Protein AF-A0A3M7NMC8-F1 (afdb_monomer_lite)

Secondary structure (DSSP, 8-state):
---S---EEEE--TT--SEEGGGSEEEETTTEEEEE--S-EEEEEEEPTTEEEEEEEEGGG-EEEE-PPTT-EEEEEEEEEEEEEEEEE---

Sequence (92 aa):
MLGGAQQFGLWIQPNSGWLDVCDITCLDLPAYALGSCCSPTIDAIGIAAGTGACDFVGISGWTATITDDVGDYTPVGPPQTIISANCYSTGS

pLDDT: mean 70.59, std 12.74, range [28.08, 87.06]

Radius of gyration: 11.94 Å; chains: 1; bounding box: 34×28×31 Å

Foldseek 3Di:
DDDFADAWEWEDPAPPPKDFQQVIFTADPVGDGPHGRPWGQHQKYFYAPQWAWKWWAFPPGDIDIDGDDHPDIDGDPPGTGTTIMHIHGPDD

Structure (mmCIF, N/CA/C/O backbone):
data_AF-A0A3M7NMC8-F1
#
_entry.id   AF-A0A3M7NMC8-F1
#
loop_
_atom_site.group_PDB
_atom_site.id
_atom_site.type_symbol
_atom_site.label_atom_id
_atom_site.label_alt_id
_atom_site.label_comp_id
_atom_site.label_asym_id
_atom_site.label_entity_id
_atom_site.label_seq_id
_atom_site.pdbx_PDB_ins_code
_atom_site.Cartn_x
_atom_site.Cartn_y
_atom_site.Cartn_z
_atom_site.occupancy
_atom_site.B_iso_or_equiv
_atom_site.auth_seq_id
_atom_site.auth_comp_id
_atom_site.auth_asym_id
_atom_site.auth_atom_id
_atom_site.pdbx_PDB_model_num
ATOM 1 N N . MET A 1 1 ? 18.176 0.788 -10.687 1.00 28.11 1 MET A N 1
ATOM 2 C CA . MET A 1 1 ? 17.680 1.944 -11.460 1.00 28.11 1 MET A CA 1
ATOM 3 C C . MET A 1 1 ? 16.169 1.969 -11.257 1.00 28.11 1 MET A C 1
ATOM 5 O O . MET A 1 1 ? 15.491 1.134 -11.837 1.00 28.11 1 MET A O 1
ATOM 9 N N . LEU A 1 2 ? 15.681 2.788 -10.313 1.00 38.88 2 LEU A N 1
ATOM 10 C CA . LEU A 1 2 ? 14.253 2.939 -9.995 1.00 38.88 2 LEU A CA 1
ATOM 11 C C . LEU A 1 2 ? 13.573 3.677 -11.155 1.00 38.88 2 LEU A C 1
ATOM 13 O O . LEU A 1 2 ? 13.707 4.891 -11.280 1.00 38.88 2 LEU A O 1
ATOM 17 N N . GLY A 1 3 ? 12.894 2.947 -12.032 1.00 28.08 3 GLY A N 1
ATOM 18 C CA . GLY A 1 3 ? 11.986 3.537 -13.009 1.00 28.08 3 GLY A CA 1
ATOM 19 C C . GLY A 1 3 ? 10.586 3.599 -12.410 1.00 28.08 3 GLY A C 1
ATOM 20 O O . GLY A 1 3 ? 9.882 2.601 -12.449 1.00 28.08 3 GLY A O 1
ATOM 21 N N . GLY A 1 4 ? 10.203 4.744 -11.842 1.00 34.03 4 GLY A N 1
ATOM 22 C CA . GLY A 1 4 ? 8.794 5.074 -11.585 1.00 34.03 4 GLY A CA 1
ATOM 23 C C . GLY A 1 4 ? 8.099 4.384 -10.404 1.00 34.03 4 GLY A C 1
ATOM 24 O O . GLY A 1 4 ? 6.889 4.213 -10.466 1.00 34.03 4 GLY A O 1
ATOM 25 N N . ALA A 1 5 ? 8.821 3.997 -9.350 1.00 48.25 5 ALA A N 1
ATOM 26 C CA . ALA A 1 5 ? 8.184 3.589 -8.099 1.00 48.25 5 ALA A CA 1
ATOM 27 C C . ALA A 1 5 ? 7.794 4.841 -7.301 1.00 48.25 5 ALA A C 1
ATOM 29 O O . ALA A 1 5 ? 8.656 5.669 -6.998 1.00 48.25 5 ALA A O 1
ATOM 30 N N . GLN A 1 6 ? 6.500 5.022 -7.060 1.00 54.28 6 GLN A N 1
ATOM 31 C CA . GLN A 1 6 ? 5.965 6.149 -6.303 1.00 54.28 6 GLN A CA 1
ATOM 32 C C . GLN A 1 6 ? 5.412 5.622 -4.977 1.00 54.28 6 GLN A C 1
ATOM 34 O O . GLN A 1 6 ? 4.644 4.660 -4.961 1.00 54.28 6 GLN A O 1
ATOM 39 N N . GLN A 1 7 ? 5.804 6.269 -3.879 1.00 59.53 7 GLN A N 1
ATOM 40 C CA . GLN A 1 7 ? 5.285 5.987 -2.544 1.00 59.53 7 GLN A CA 1
ATOM 41 C C . GLN A 1 7 ? 3.983 6.759 -2.372 1.00 59.53 7 GLN A C 1
ATOM 43 O O . GLN A 1 7 ? 3.985 7.988 -2.420 1.00 59.53 7 GLN A O 1
ATOM 48 N N . PHE A 1 8 ? 2.878 6.042 -2.192 1.00 62.28 8 PHE A N 1
ATOM 49 C CA . PHE A 1 8 ? 1.568 6.643 -1.975 1.00 62.28 8 PHE A CA 1
ATOM 50 C C . PHE A 1 8 ? 0.920 6.057 -0.728 1.00 62.28 8 PHE A C 1
ATOM 52 O O . PHE A 1 8 ? 0.988 4.852 -0.475 1.00 62.28 8 PHE A O 1
ATOM 59 N N . GLY A 1 9 ? 0.248 6.914 0.035 1.00 63.25 9 GLY A N 1
ATOM 60 C CA . GLY A 1 9 ? -0.775 6.463 0.966 1.00 63.25 9 GLY A CA 1
ATOM 61 C C . GLY A 1 9 ? -2.021 6.060 0.183 1.00 63.25 9 GLY A C 1
ATOM 62 O O . GLY A 1 9 ? -2.385 6.713 -0.796 1.00 63.25 9 GLY A O 1
ATOM 63 N N . LEU A 1 10 ? -2.694 4.996 0.606 1.00 68.69 10 LEU A N 1
ATOM 64 C CA . LEU A 1 10 ? -3.962 4.576 0.013 1.00 68.69 10 LEU A CA 1
ATOM 65 C C . LEU A 1 10 ? -5.079 4.831 1.022 1.00 68.69 10 LEU A C 1
ATOM 67 O O . LEU A 1 10 ? -5.018 4.352 2.157 1.00 68.69 10 LEU A O 1
ATOM 71 N N . TRP A 1 11 ? -6.103 5.589 0.619 1.00 70.44 11 TRP A N 1
ATOM 72 C CA . TRP A 1 11 ? -7.334 5.693 1.399 1.00 70.44 11 TRP A CA 1
ATOM 73 C C . TRP A 1 11 ? -8.406 4.796 0.800 1.00 70.44 11 TRP A C 1
ATOM 75 O O . TRP A 1 11 ? -8.883 5.026 -0.312 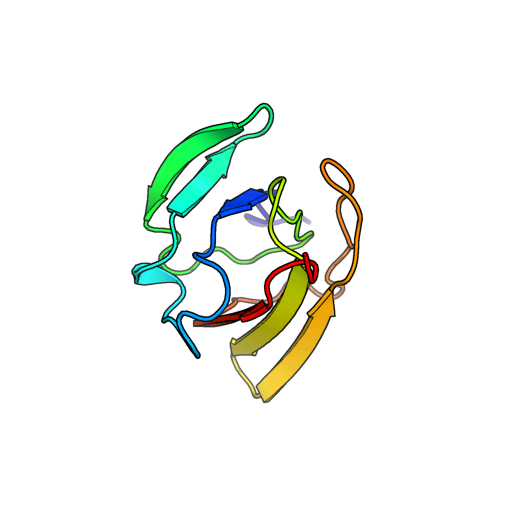1.00 70.44 11 TRP A O 1
ATOM 85 N N . ILE A 1 12 ? -8.783 3.777 1.563 1.00 71.88 12 ILE A N 1
ATOM 86 C CA . ILE A 1 12 ? -9.752 2.759 1.175 1.00 71.88 12 ILE A CA 1
ATOM 87 C C . ILE A 1 12 ? -10.847 2.772 2.228 1.00 71.88 12 ILE A C 1
ATOM 89 O O . ILE A 1 12 ? -10.561 2.689 3.422 1.00 71.88 12 ILE A O 1
ATOM 93 N N . GLN A 1 13 ? -12.104 2.866 1.798 1.00 75.06 13 GLN A N 1
ATOM 94 C CA . GLN A 1 13 ? -13.215 2.845 2.737 1.00 75.06 13 GLN A CA 1
ATOM 95 C C . GLN A 1 13 ? -13.256 1.488 3.467 1.00 75.06 13 GLN A C 1
ATOM 97 O O . GLN A 1 13 ? -13.369 0.452 2.804 1.00 75.06 13 GLN A O 1
ATOM 102 N N . PRO A 1 14 ? -13.211 1.456 4.811 1.00 75.12 14 PRO A N 1
ATOM 103 C CA . PRO A 1 14 ? -13.251 0.201 5.549 1.00 75.12 14 PRO A CA 1
ATOM 104 C C . PRO A 1 14 ? -14.551 -0.577 5.310 1.00 75.12 14 PRO A C 1
ATOM 106 O O . PRO A 1 14 ? -15.627 0.016 5.208 1.00 75.12 14 PRO A O 1
ATOM 109 N N . ASN A 1 15 ? -14.458 -1.908 5.266 1.00 78.50 15 ASN A N 1
ATOM 110 C CA . ASN A 1 15 ? -15.575 -2.841 5.066 1.00 78.50 15 ASN A CA 1
ATOM 111 C C . ASN A 1 15 ? -16.367 -2.615 3.760 1.00 78.50 15 ASN A C 1
ATOM 113 O O . ASN A 1 15 ? -17.528 -3.013 3.663 1.00 78.50 15 ASN A O 1
ATOM 117 N N . SER A 1 16 ? -15.758 -1.978 2.755 1.00 76.56 16 SER A N 1
ATOM 118 C CA . SER A 1 16 ? -16.357 -1.786 1.425 1.00 76.56 16 SER A CA 1
ATOM 119 C C . SER A 1 16 ? -16.251 -3.025 0.526 1.00 76.56 16 SER A C 1
ATOM 121 O O . SER A 1 16 ? -16.940 -3.106 -0.490 1.00 76.56 16 SER A O 1
ATOM 123 N N . GLY A 1 17 ? -15.450 -4.016 0.932 1.00 85.75 17 GLY A N 1
ATOM 124 C CA . GLY A 1 17 ? -15.123 -5.186 0.128 1.00 85.75 17 GLY A CA 1
ATOM 125 C C . GLY A 1 17 ? -13.935 -4.921 -0.795 1.00 85.75 17 GLY A C 1
ATOM 126 O O . GLY A 1 17 ? -13.182 -3.968 -0.617 1.00 85.75 17 GLY A O 1
ATOM 127 N N . TRP A 1 18 ? -13.755 -5.797 -1.782 1.00 84.75 18 TRP A N 1
ATOM 128 C CA . TRP A 1 18 ? -12.709 -5.633 -2.788 1.00 84.75 18 TRP A CA 1
ATOM 129 C C . TRP A 1 18 ? -13.052 -4.481 -3.729 1.00 84.75 18 TRP A C 1
ATOM 131 O O . TRP A 1 18 ? -14.037 -4.555 -4.466 1.00 84.75 18 TRP A O 1
ATOM 141 N N . LEU A 1 19 ? -12.224 -3.439 -3.704 1.00 82.94 19 LEU A N 1
ATOM 142 C CA . LEU A 1 19 ? -12.286 -2.310 -4.626 1.00 82.94 19 LEU A CA 1
ATOM 143 C C . LEU A 1 19 ? -11.170 -2.425 -5.663 1.00 82.94 19 LEU A C 1
ATOM 145 O O . LEU A 1 19 ? -10.072 -2.900 -5.352 1.00 82.94 19 LEU A O 1
ATOM 149 N N . ASP A 1 20 ? -11.446 -2.003 -6.896 1.00 84.06 20 ASP A N 1
ATOM 150 C CA . ASP A 1 20 ? -10.402 -1.794 -7.900 1.00 84.06 20 ASP A CA 1
ATOM 151 C C . ASP A 1 20 ? -9.516 -0.631 -7.440 1.00 84.06 20 ASP A C 1
ATOM 153 O O . ASP A 1 20 ? -10.015 0.361 -6.907 1.00 84.06 20 ASP A O 1
ATOM 157 N N . VAL A 1 21 ? -8.204 -0.725 -7.649 1.00 77.44 21 VAL A N 1
ATOM 158 C CA . VAL A 1 21 ? -7.280 0.363 -7.310 1.00 77.44 21 VAL A CA 1
ATOM 159 C C . VAL A 1 21 ? -7.651 1.675 -8.010 1.00 77.44 21 VAL A C 1
ATOM 161 O O . VAL A 1 21 ? -7.417 2.753 -7.474 1.00 77.44 21 VAL A O 1
ATOM 164 N N . CYS A 1 22 ? -8.277 1.610 -9.184 1.00 77.56 22 CYS A N 1
ATOM 165 C CA . CYS A 1 22 ? -8.790 2.776 -9.893 1.00 77.56 22 CYS A CA 1
ATOM 166 C C . CYS A 1 22 ? -9.915 3.511 -9.146 1.00 77.56 22 CYS A C 1
ATOM 168 O O . CYS A 1 22 ? -10.068 4.722 -9.323 1.00 77.56 22 CYS A O 1
ATOM 170 N N . ASP A 1 23 ? -10.659 2.810 -8.290 1.00 78.25 23 ASP A N 1
ATOM 171 C CA . ASP A 1 23 ? -11.718 3.376 -7.450 1.00 78.25 23 ASP A CA 1
ATOM 172 C C . ASP A 1 23 ? -11.187 3.853 -6.081 1.00 78.25 23 ASP A C 1
ATOM 174 O O . ASP A 1 23 ? -11.930 4.424 -5.280 1.00 78.25 23 ASP A O 1
ATOM 178 N N . ILE A 1 24 ? -9.892 3.652 -5.809 1.00 75.62 24 ILE A N 1
ATOM 179 C CA . ILE A 1 24 ? -9.208 4.056 -4.575 1.00 75.62 24 ILE A CA 1
ATOM 180 C C . ILE A 1 24 ? -8.579 5.442 -4.754 1.00 75.62 24 ILE A C 1
ATOM 182 O O . ILE A 1 24 ? -8.060 5.790 -5.819 1.00 75.62 24 ILE A O 1
ATOM 186 N N . THR A 1 25 ? -8.602 6.248 -3.689 1.00 75.25 25 THR A N 1
ATOM 187 C CA . THR A 1 25 ? -7.962 7.570 -3.680 1.00 75.25 25 THR A CA 1
ATOM 188 C C . THR A 1 25 ? -6.513 7.469 -3.215 1.00 75.25 25 THR A C 1
ATOM 190 O O . THR A 1 25 ? -6.233 6.971 -2.121 1.00 75.25 25 THR A O 1
ATOM 193 N N . CYS A 1 26 ? -5.602 7.997 -4.031 1.00 72.62 26 CYS A N 1
ATOM 194 C CA . CYS A 1 26 ? -4.182 8.101 -3.718 1.00 72.62 26 CYS A CA 1
ATOM 195 C C . CYS A 1 26 ? -3.931 9.349 -2.894 1.00 72.62 26 CYS A C 1
ATOM 197 O O . CYS A 1 26 ? -4.416 10.434 -3.221 1.00 72.62 26 CYS A O 1
ATOM 199 N N . LEU A 1 27 ? -3.144 9.190 -1.840 1.00 70.06 27 LEU A N 1
ATOM 200 C CA . LEU A 1 27 ? -2.698 10.257 -0.969 1.00 70.06 27 LEU A CA 1
ATOM 201 C C . LEU A 1 27 ? -1.190 10.450 -1.148 1.00 70.06 27 LEU A C 1
ATOM 203 O O . LEU A 1 27 ? -0.419 9.507 -0.977 1.00 70.06 27 LEU A O 1
ATOM 207 N N . ASP A 1 28 ? -0.764 11.674 -1.443 1.00 63.00 28 ASP A N 1
ATOM 208 C CA . ASP A 1 28 ? 0.616 12.090 -1.194 1.00 63.00 28 ASP A CA 1
ATOM 209 C C . ASP A 1 28 ? 0.767 12.344 0.303 1.00 63.00 28 ASP A C 1
ATOM 211 O O . ASP A 1 28 ? -0.106 12.980 0.900 1.00 63.00 28 ASP A O 1
ATOM 215 N N . LEU A 1 29 ? 1.837 11.879 0.944 1.00 54.47 29 LEU A N 1
ATOM 216 C CA . LEU A 1 29 ? 2.066 12.260 2.338 1.00 54.47 29 LEU A CA 1
ATOM 217 C C . LEU A 1 29 ? 2.588 13.707 2.412 1.00 54.47 29 LEU A C 1
ATOM 219 O O . LEU A 1 29 ? 3.519 14.055 1.689 1.00 54.47 29 LEU A O 1
ATOM 223 N N . PRO A 1 30 ? 2.052 14.560 3.310 1.00 50.69 30 PRO A N 1
ATOM 224 C CA . PRO A 1 30 ? 1.102 14.254 4.379 1.00 50.69 30 PRO A CA 1
ATOM 225 C C . PRO A 1 30 ? -0.365 14.470 3.942 1.00 50.69 30 PRO A C 1
ATOM 227 O O . PRO A 1 30 ? -0.901 15.569 4.046 1.00 50.69 30 PRO A O 1
ATOM 230 N N . ALA A 1 31 ? -1.022 13.396 3.496 1.00 54.19 31 ALA A N 1
ATOM 231 C CA . ALA A 1 31 ? -2.454 13.263 3.213 1.00 54.19 31 ALA A CA 1
ATOM 232 C C . ALA A 1 31 ? -3.094 14.228 2.185 1.00 54.19 31 ALA A C 1
ATOM 234 O O . ALA A 1 31 ? -4.258 14.605 2.337 1.00 54.19 31 ALA A O 1
ATOM 235 N N . TYR A 1 32 ? -2.400 14.592 1.105 1.00 55.25 32 TYR A N 1
ATOM 236 C CA . TYR A 1 32 ? -3.028 15.289 -0.024 1.00 55.25 32 TYR A CA 1
ATOM 237 C C . TYR A 1 32 ? -3.626 14.291 -1.014 1.00 55.25 32 TYR A C 1
ATOM 239 O O . TYR A 1 32 ? -2.901 13.496 -1.600 1.00 55.25 32 TYR A O 1
ATOM 247 N N . ALA A 1 33 ? -4.941 14.350 -1.241 1.00 61.53 33 ALA A N 1
ATOM 248 C CA . ALA A 1 33 ? -5.582 13.547 -2.280 1.00 61.53 33 ALA A CA 1
ATOM 249 C C . ALA A 1 33 ? -5.053 13.944 -3.667 1.00 61.53 33 ALA A C 1
ATOM 251 O O . ALA A 1 33 ? -5.307 15.048 -4.148 1.00 61.53 33 ALA A O 1
ATOM 252 N N . LEU A 1 34 ? -4.322 13.030 -4.303 1.00 64.88 34 LEU A N 1
ATOM 253 C CA . LEU A 1 34 ? -3.789 13.186 -5.656 1.00 64.88 34 LEU A CA 1
ATOM 254 C C . LEU A 1 34 ? -4.820 12.824 -6.734 1.00 64.88 34 LEU A C 1
ATOM 256 O O . LEU A 1 34 ? -4.690 13.255 -7.877 1.00 64.88 34 LEU A O 1
ATOM 260 N N . GLY A 1 35 ? -5.850 12.055 -6.369 1.00 66.75 35 GLY A N 1
ATOM 261 C CA . GLY A 1 35 ? -6.879 11.542 -7.275 1.00 66.75 35 GLY A CA 1
ATOM 262 C C . GLY A 1 35 ? -6.908 10.013 -7.305 1.00 66.75 35 GLY A C 1
ATOM 263 O O . GLY A 1 35 ? -6.466 9.365 -6.359 1.00 66.75 35 GLY A O 1
ATOM 264 N N . SER A 1 36 ? -7.459 9.440 -8.376 1.00 69.69 36 SER A N 1
ATOM 265 C CA . SER A 1 36 ? -7.607 7.987 -8.526 1.00 69.69 36 SER A CA 1
ATOM 266 C C . SER A 1 36 ? -6.259 7.278 -8.680 1.00 69.69 36 SER A C 1
ATOM 268 O O . SER A 1 36 ? -5.438 7.672 -9.509 1.00 69.69 36 SER A O 1
ATOM 270 N N . CYS A 1 37 ? -6.060 6.184 -7.947 1.00 71.50 37 CYS A 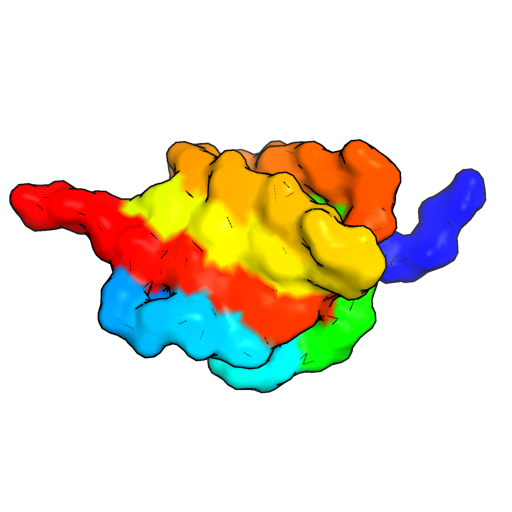N 1
ATOM 271 C CA . CYS A 1 37 ? -4.837 5.379 -7.967 1.00 71.50 37 CYS A CA 1
ATOM 272 C C . CYS A 1 37 ? -4.701 4.457 -9.184 1.00 71.50 37 CYS A C 1
ATOM 274 O O . CYS A 1 37 ? -4.145 3.375 -9.050 1.00 71.50 37 CYS A O 1
ATOM 276 N N . CYS A 1 38 ? -5.196 4.798 -10.374 1.00 69.44 38 CYS A N 1
ATOM 277 C CA . CYS A 1 38 ? -5.105 3.863 -11.498 1.00 69.44 38 CYS A CA 1
ATOM 278 C C . CYS A 1 38 ? -3.639 3.523 -11.850 1.00 69.44 38 CYS A C 1
ATOM 280 O O . CYS A 1 38 ? -2.929 4.333 -12.440 1.00 69.44 38 CYS A O 1
ATOM 282 N N . SER A 1 39 ? -3.241 2.267 -11.617 1.00 63.81 39 SER A N 1
ATOM 283 C CA . SER A 1 39 ? -2.016 1.625 -12.134 1.00 63.81 39 SER A CA 1
ATOM 284 C C . SER A 1 39 ? -0.628 2.082 -11.620 1.00 63.81 39 SER A C 1
ATOM 286 O O . SER A 1 39 ? 0.340 1.914 -12.370 1.00 63.81 39 SER A O 1
ATOM 288 N N . PRO A 1 40 ? -0.428 2.627 -10.402 1.00 67.94 40 PRO A N 1
ATOM 289 C CA . PRO A 1 40 ? 0.916 2.880 -9.915 1.00 67.94 40 PRO A CA 1
ATOM 290 C C . PRO A 1 40 ? 1.619 1.550 -9.625 1.00 67.94 40 PRO A C 1
ATOM 292 O O . PRO A 1 40 ? 1.053 0.615 -9.052 1.00 67.94 40 PRO A O 1
ATOM 295 N N . THR A 1 41 ? 2.885 1.468 -10.019 1.00 70.81 41 THR A N 1
ATOM 296 C CA . THR A 1 41 ? 3.799 0.469 -9.470 1.00 70.81 41 THR A CA 1
ATOM 297 C C . THR A 1 41 ? 4.207 0.957 -8.087 1.00 70.81 41 THR A C 1
ATOM 299 O O . THR A 1 41 ? 4.880 1.982 -7.972 1.00 70.81 41 THR A O 1
ATOM 302 N N . ILE A 1 42 ? 3.777 0.241 -7.051 1.00 72.81 42 ILE A N 1
ATOM 303 C CA . ILE A 1 42 ? 3.951 0.635 -5.654 1.00 72.81 42 ILE A CA 1
ATOM 304 C C . ILE A 1 42 ? 5.139 -0.130 -5.060 1.00 72.81 42 ILE A C 1
ATOM 306 O O . ILE A 1 42 ? 5.188 -1.362 -5.121 1.00 72.81 42 ILE A O 1
ATOM 310 N N . ASP A 1 43 ? 6.110 0.599 -4.508 1.00 73.62 43 ASP A N 1
ATOM 311 C CA . ASP A 1 43 ? 7.257 0.065 -3.757 1.00 73.62 43 ASP A CA 1
ATOM 312 C C . ASP A 1 43 ? 7.059 0.105 -2.246 1.00 73.62 43 ASP A C 1
ATOM 314 O O . ASP A 1 43 ? 7.772 -0.596 -1.531 1.00 73.62 43 ASP A O 1
ATOM 318 N N . ALA A 1 44 ? 6.120 0.908 -1.751 1.00 72.88 44 ALA A N 1
ATOM 319 C CA . ALA A 1 44 ? 5.728 0.894 -0.355 1.00 72.88 44 ALA A CA 1
ATOM 320 C C . ALA A 1 44 ? 4.276 1.350 -0.184 1.00 72.88 44 ALA A C 1
ATOM 322 O O . ALA A 1 44 ? 3.837 2.296 -0.837 1.00 72.88 44 ALA A O 1
ATOM 323 N N . ILE A 1 45 ? 3.538 0.672 0.690 1.00 75.06 45 ILE A N 1
ATOM 324 C CA . ILE A 1 45 ? 2.122 0.942 0.958 1.00 75.06 45 ILE A CA 1
ATOM 325 C C . ILE A 1 45 ? 1.991 1.520 2.362 1.00 75.06 45 ILE A C 1
ATOM 327 O O . ILE A 1 45 ? 2.478 0.919 3.316 1.00 75.06 45 ILE A O 1
ATOM 331 N N . GLY A 1 46 ? 1.315 2.663 2.481 1.00 72.81 46 GLY A N 1
ATOM 332 C CA . GLY A 1 46 ? 0.893 3.229 3.763 1.00 72.81 46 GLY A CA 1
ATOM 333 C C . GLY A 1 46 ? -0.627 3.188 3.911 1.00 72.81 46 GLY A C 1
ATOM 334 O O . GLY A 1 46 ? -1.354 3.512 2.964 1.00 72.81 46 GLY A O 1
ATOM 335 N N . ILE A 1 47 ? -1.107 2.807 5.096 1.00 72.50 47 ILE A N 1
ATOM 336 C CA . ILE A 1 47 ? -2.537 2.771 5.432 1.00 72.50 47 ILE A CA 1
ATOM 337 C C . ILE A 1 47 ? -2.941 4.084 6.118 1.00 72.50 47 ILE A C 1
ATOM 339 O O . ILE A 1 47 ? -2.266 4.586 7.018 1.00 72.50 47 ILE A O 1
ATOM 343 N N . ALA A 1 48 ? -4.060 4.668 5.683 1.00 69.00 48 ALA A N 1
ATOM 344 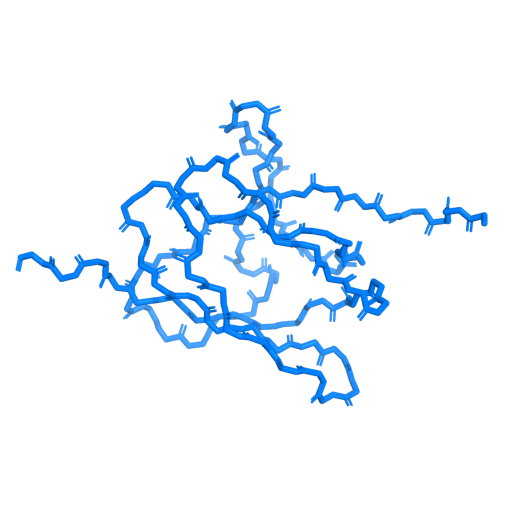C CA . ALA A 1 48 ? -4.604 5.888 6.273 1.00 69.00 48 ALA A CA 1
ATOM 345 C C . ALA A 1 48 ? -5.307 5.645 7.626 1.00 69.00 48 ALA A C 1
ATOM 347 O O . ALA A 1 48 ? -5.894 4.591 7.869 1.00 69.00 48 ALA A O 1
ATOM 348 N N . ALA A 1 49 ? -5.335 6.675 8.480 1.00 65.81 49 ALA A N 1
ATOM 349 C CA . ALA A 1 49 ? -5.961 6.622 9.804 1.00 65.81 49 ALA A CA 1
ATOM 350 C C . ALA A 1 49 ? -7.423 6.172 9.804 1.00 65.81 49 ALA A C 1
ATOM 352 O O . ALA A 1 49 ? -8.217 6.614 8.976 1.00 65.81 49 ALA A O 1
ATOM 353 N N . GLY A 1 50 ? -7.779 5.330 10.782 1.00 61.88 50 GLY A N 1
ATOM 354 C CA . GLY A 1 50 ? -9.127 4.767 10.931 1.00 61.88 50 GLY A CA 1
ATOM 355 C C . GLY A 1 50 ? -9.410 3.564 10.026 1.00 61.88 50 GLY A C 1
ATOM 356 O O . GLY A 1 50 ? -10.508 3.008 10.067 1.00 61.88 50 GLY A O 1
ATOM 357 N N . THR A 1 51 ? -8.421 3.148 9.237 1.00 68.00 51 THR A N 1
ATOM 358 C CA . THR A 1 51 ? -8.443 1.923 8.441 1.00 68.00 51 THR A CA 1
ATOM 359 C C . THR A 1 51 ? -7.654 0.858 9.201 1.00 68.00 51 THR A C 1
ATOM 361 O O . THR A 1 51 ? -6.577 1.138 9.716 1.00 68.00 51 THR A O 1
ATOM 364 N N . GLY A 1 52 ? -8.221 -0.336 9.355 1.00 72.75 52 GLY A N 1
ATOM 365 C CA . GLY A 1 52 ? -7.543 -1.491 9.941 1.00 72.75 52 GLY A CA 1
ATOM 366 C C . GLY A 1 52 ? -6.680 -2.211 8.914 1.00 72.75 52 GLY A C 1
ATOM 367 O O . GLY A 1 52 ? -6.240 -1.613 7.937 1.00 72.75 52 GLY A O 1
ATOM 368 N N . ALA A 1 53 ? -6.458 -3.510 9.127 1.00 81.38 53 ALA A N 1
ATOM 369 C CA . ALA A 1 53 ? -5.698 -4.331 8.191 1.00 81.38 53 ALA A CA 1
ATOM 370 C C . ALA A 1 53 ? -6.254 -4.213 6.759 1.00 81.38 53 ALA A C 1
ATOM 372 O O . ALA A 1 53 ? -7.471 -4.172 6.559 1.00 81.38 53 ALA A O 1
ATOM 373 N N . CYS A 1 54 ? -5.361 -4.187 5.777 1.00 81.31 54 CYS A N 1
ATOM 374 C CA . CYS A 1 54 ? -5.692 -4.105 4.364 1.00 81.31 54 CYS A CA 1
ATOM 375 C C . CYS A 1 54 ? -5.053 -5.258 3.598 1.00 81.31 54 CYS A C 1
ATOM 377 O O . CYS A 1 54 ? -3.842 -5.461 3.662 1.00 81.31 54 CYS A O 1
ATOM 379 N N . ASP A 1 55 ? -5.865 -5.972 2.834 1.00 86.81 55 ASP A N 1
ATOM 380 C CA . ASP A 1 55 ? -5.421 -6.959 1.864 1.00 86.81 55 ASP A CA 1
ATOM 381 C C . ASP A 1 55 ? -5.249 -6.298 0.497 1.00 86.81 55 ASP A C 1
ATOM 383 O O . ASP A 1 55 ? -6.109 -5.544 0.041 1.00 86.81 55 ASP A O 1
ATOM 387 N N . PHE A 1 56 ? -4.153 -6.617 -0.180 1.00 84.06 56 PHE A N 1
ATOM 388 C CA . PHE A 1 56 ? -3.811 -6.114 -1.503 1.00 84.06 56 PHE A CA 1
ATOM 389 C C . PHE A 1 56 ? -3.610 -7.266 -2.472 1.00 84.06 56 PHE A C 1
ATOM 391 O O . PHE A 1 56 ? -3.014 -8.286 -2.126 1.00 84.06 56 PHE A O 1
ATOM 398 N N . VAL A 1 57 ? -4.062 -7.069 -3.708 1.00 87.06 57 VAL A N 1
ATOM 399 C CA . VAL A 1 57 ? -3.827 -7.962 -4.842 1.00 87.06 57 VAL A CA 1
ATOM 400 C C . VAL A 1 57 ? -3.119 -7.169 -5.929 1.00 87.06 57 VAL A C 1
ATOM 402 O O . VAL A 1 57 ? -3.594 -6.119 -6.366 1.00 87.06 57 VAL A O 1
ATOM 405 N N . GLY A 1 58 ? -1.975 -7.680 -6.365 1.00 83.31 58 GLY A N 1
ATOM 406 C CA . GLY A 1 58 ? -1.198 -7.149 -7.472 1.00 83.31 58 GLY A CA 1
ATOM 407 C C . GLY A 1 58 ? -1.351 -7.961 -8.752 1.00 83.31 58 GLY A C 1
ATOM 408 O O . GLY A 1 58 ? -1.930 -9.053 -8.777 1.00 83.31 58 GLY A O 1
ATOM 409 N N . ILE A 1 59 ? -0.790 -7.435 -9.839 1.00 78.94 59 ILE A N 1
ATOM 410 C CA . ILE A 1 59 ? -0.674 -8.172 -11.097 1.00 78.94 59 ILE A CA 1
ATOM 411 C C . ILE A 1 59 ? 0.105 -9.475 -10.883 1.00 78.94 59 ILE A C 1
ATOM 413 O O . ILE A 1 59 ? 0.987 -9.570 -10.032 1.00 78.94 59 ILE A O 1
ATOM 417 N N . SER A 1 60 ? -0.198 -10.492 -11.688 1.00 81.19 60 SER A N 1
ATOM 418 C CA . SER A 1 60 ? 0.450 -11.814 -11.611 1.00 81.19 60 SER A CA 1
ATOM 419 C C . SER A 1 60 ? 0.176 -12.604 -10.321 1.00 81.19 60 SER A C 1
ATOM 421 O O . SER A 1 60 ? 0.886 -13.565 -10.036 1.00 81.19 60 SER A O 1
ATOM 423 N N . GLY A 1 61 ? -0.866 -12.240 -9.564 1.00 78.25 61 GLY A N 1
ATOM 424 C CA . GLY A 1 61 ? -1.313 -12.998 -8.391 1.00 78.25 61 GLY A CA 1
ATOM 425 C C . GLY A 1 61 ? -0.526 -12.712 -7.113 1.00 78.25 61 GLY A C 1
ATOM 426 O O . GLY A 1 61 ? -0.590 -13.506 -6.178 1.00 78.25 61 GLY A O 1
ATOM 427 N N . TRP A 1 62 ? 0.216 -11.602 -7.058 1.00 83.69 62 TRP A N 1
ATOM 428 C CA . TRP A 1 62 ? 0.813 -11.142 -5.808 1.00 83.69 62 TRP A CA 1
ATOM 429 C C . TRP A 1 62 ? -0.285 -10.776 -4.808 1.00 83.69 62 TRP A C 1
ATOM 431 O O . TRP A 1 62 ? -1.252 -10.110 -5.173 1.00 83.69 62 TRP A O 1
ATOM 441 N N . THR A 1 63 ? -0.126 -11.180 -3.552 1.00 86.19 63 THR A N 1
ATOM 442 C CA . THR A 1 63 ? -1.041 -10.810 -2.470 1.00 86.19 63 THR A CA 1
ATOM 443 C C . THR A 1 63 ? -0.257 -10.463 -1.217 1.00 86.19 63 THR A C 1
ATOM 445 O O . THR A 1 63 ? 0.671 -11.197 -0.868 1.00 86.19 63 THR A O 1
ATOM 448 N N . ALA A 1 64 ? -0.654 -9.412 -0.508 1.00 83.44 64 ALA A N 1
ATOM 449 C CA . ALA A 1 64 ? -0.114 -9.102 0.811 1.00 83.44 64 ALA A CA 1
ATOM 450 C C . ALA A 1 64 ? -1.183 -8.514 1.725 1.00 83.44 64 ALA A C 1
ATOM 452 O O . ALA A 1 64 ? -2.082 -7.817 1.263 1.00 83.44 64 ALA A O 1
ATOM 453 N N . THR A 1 65 ? -1.029 -8.762 3.020 1.00 85.62 65 THR A N 1
ATOM 454 C CA . THR A 1 65 ? -1.825 -8.132 4.070 1.00 85.62 65 THR A CA 1
ATOM 455 C C . THR A 1 65 ? -0.931 -7.151 4.809 1.00 85.62 65 THR A C 1
ATOM 457 O O . THR A 1 65 ? 0.111 -7.541 5.336 1.00 85.62 65 THR A O 1
ATOM 460 N N . ILE A 1 66 ? -1.333 -5.886 4.832 1.00 80.94 66 ILE A N 1
ATOM 461 C CA . ILE A 1 66 ? -0.652 -4.812 5.547 1.00 80.94 66 ILE A CA 1
ATOM 462 C C . ILE A 1 66 ? -1.474 -4.466 6.783 1.00 80.94 66 ILE A C 1
ATOM 464 O O . ILE A 1 66 ? -2.691 -4.301 6.701 1.00 80.94 66 ILE A O 1
ATOM 468 N N . THR A 1 67 ? -0.818 -4.377 7.934 1.00 76.62 67 THR A N 1
ATOM 469 C CA . THR A 1 67 ? -1.452 -4.067 9.226 1.00 76.62 67 THR A CA 1
ATOM 470 C C . THR A 1 67 ? -0.851 -2.831 9.885 1.00 76.62 67 THR A C 1
ATOM 472 O O . THR A 1 67 ? -1.082 -2.623 11.072 1.00 76.62 67 THR A O 1
ATOM 475 N N . ASP A 1 68 ? -0.030 -2.081 9.152 1.00 64.62 68 ASP A N 1
ATOM 476 C CA . ASP A 1 68 ? 0.781 -1.006 9.714 1.00 64.62 68 ASP A CA 1
ATOM 477 C C . ASP A 1 68 ? -0.075 0.143 10.252 1.00 64.62 68 ASP A C 1
ATOM 479 O O . ASP A 1 68 ? -1.156 0.453 9.739 1.00 64.62 68 ASP A O 1
ATOM 483 N N . ASP A 1 69 ?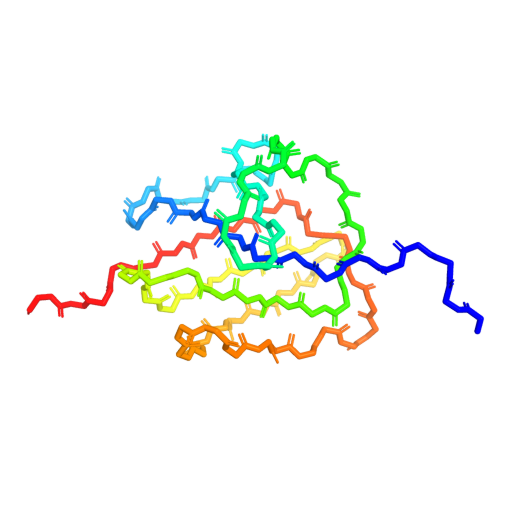 0.448 0.765 11.307 1.00 60.06 69 ASP A N 1
ATOM 484 C CA . ASP A 1 69 ? -0.130 1.953 11.909 1.00 60.06 69 ASP A CA 1
ATOM 485 C C . ASP A 1 69 ? -0.020 3.158 10.963 1.00 60.06 69 ASP A C 1
ATOM 487 O O . ASP A 1 69 ? 0.789 3.233 10.035 1.00 60.06 69 ASP A O 1
ATOM 491 N N . VAL A 1 70 ? -0.873 4.143 11.222 1.00 59.00 70 VAL A N 1
ATOM 492 C CA . VAL A 1 70 ? -0.987 5.372 10.437 1.00 59.00 70 VAL A CA 1
ATOM 493 C C . VAL A 1 70 ? 0.362 6.069 10.280 1.00 59.00 70 VAL A C 1
ATOM 495 O O . VAL A 1 70 ? 0.916 6.585 11.249 1.00 59.00 70 VAL A O 1
ATOM 498 N N . GLY A 1 71 ? 0.810 6.211 9.035 1.00 55.56 71 GLY A N 1
ATOM 499 C CA . GLY A 1 71 ? 2.004 6.986 8.695 1.00 55.56 71 GLY A CA 1
ATOM 500 C C . GLY A 1 71 ? 3.282 6.163 8.554 1.00 55.56 71 GLY A C 1
ATOM 501 O O . GLY A 1 71 ? 4.291 6.734 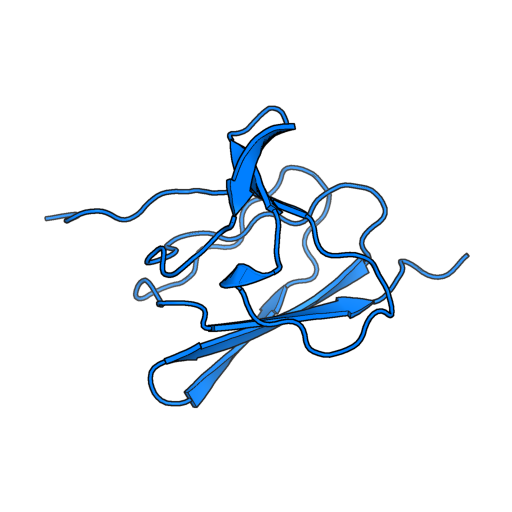8.140 1.00 55.56 71 GLY A O 1
ATOM 502 N N . ASP A 1 72 ? 3.225 4.856 8.811 1.00 67.25 72 ASP A N 1
ATOM 503 C CA . ASP A 1 72 ? 4.280 3.926 8.422 1.00 67.25 72 ASP A CA 1
ATOM 504 C C . ASP A 1 72 ? 4.033 3.368 7.012 1.00 67.25 72 ASP A C 1
ATOM 506 O O . ASP A 1 72 ? 2.902 3.267 6.527 1.00 67.25 72 ASP A O 1
ATOM 510 N N . TYR A 1 73 ? 5.133 3.050 6.329 1.00 70.56 73 TYR A N 1
ATOM 511 C CA . TYR A 1 73 ? 5.131 2.452 5.001 1.00 70.56 73 TYR A CA 1
ATOM 512 C C . TYR A 1 73 ? 5.664 1.025 5.079 1.00 70.56 73 TYR A C 1
ATOM 514 O O . TYR A 1 73 ? 6.826 0.825 5.445 1.00 70.56 73 TYR A O 1
ATOM 522 N N . THR A 1 74 ? 4.881 0.047 4.625 1.00 74.81 74 THR A N 1
ATOM 523 C CA . THR A 1 74 ? 5.397 -1.307 4.415 1.00 74.81 74 THR A CA 1
ATOM 524 C C . THR A 1 74 ? 6.064 -1.405 3.045 1.00 74.81 74 THR A C 1
ATOM 526 O O . THR A 1 74 ? 5.392 -1.188 2.031 1.00 74.81 74 THR A O 1
ATOM 529 N N . PRO A 1 75 ? 7.352 -1.784 2.958 1.00 75.69 75 PRO A N 1
ATOM 530 C CA . PRO A 1 75 ? 8.016 -1.993 1.679 1.00 75.69 75 PRO A CA 1
ATOM 531 C C . PRO A 1 75 ? 7.424 -3.184 0.913 1.00 75.69 75 PRO A C 1
ATOM 533 O O . PRO A 1 75 ? 7.329 -4.298 1.429 1.00 75.69 75 PRO A O 1
ATOM 536 N N . VAL A 1 76 ? 7.107 -2.965 -0.357 1.00 72.88 76 VAL A N 1
ATOM 537 C CA . VAL A 1 76 ? 6.655 -3.961 -1.329 1.00 72.88 76 VAL A CA 1
ATOM 538 C C . VAL A 1 76 ? 7.827 -4.303 -2.250 1.00 72.88 76 VAL A C 1
ATOM 540 O O . VAL A 1 76 ? 8.138 -3.599 -3.211 1.00 72.88 76 VAL A O 1
ATOM 543 N N . GLY A 1 77 ? 8.524 -5.390 -1.919 1.00 67.81 77 GLY A N 1
ATOM 544 C CA . GLY A 1 77 ? 9.682 -5.876 -2.667 1.00 67.81 77 GLY A CA 1
ATOM 545 C C . GLY A 1 77 ? 9.401 -7.201 -3.384 1.00 67.81 77 GLY A C 1
ATOM 546 O O . GLY A 1 77 ? 9.056 -8.169 -2.706 1.00 67.81 77 GLY A O 1
ATOM 547 N N . PRO A 1 78 ? 9.612 -7.309 -4.715 1.00 73.00 78 PRO A N 1
ATOM 548 C CA . PRO A 1 78 ? 9.870 -6.225 -5.677 1.00 73.00 78 PRO A CA 1
ATOM 549 C C . PRO A 1 78 ? 8.624 -5.336 -5.883 1.00 73.00 78 PRO A C 1
ATOM 551 O O . PRO A 1 78 ? 7.537 -5.810 -5.564 1.00 73.00 78 PRO A O 1
ATOM 554 N N . PRO A 1 79 ? 8.744 -4.107 -6.433 1.00 71.62 79 PRO A N 1
ATOM 555 C CA . PRO A 1 79 ? 7.597 -3.220 -6.642 1.00 71.62 79 PRO A CA 1
ATOM 556 C C . PRO A 1 79 ? 6.474 -3.907 -7.421 1.00 71.62 79 PRO A C 1
ATOM 558 O O . PRO A 1 79 ? 6.738 -4.568 -8.430 1.00 71.62 79 PRO A O 1
ATOM 561 N N . GLN A 1 80 ? 5.238 -3.759 -6.951 1.00 77.31 80 GLN A N 1
ATOM 562 C CA . GLN A 1 80 ? 4.073 -4.433 -7.524 1.00 77.31 80 GLN A CA 1
ATOM 563 C C . GLN A 1 80 ? 3.070 -3.423 -8.058 1.00 77.31 80 GLN A C 1
ATOM 565 O O . GLN A 1 80 ? 2.782 -2.410 -7.424 1.00 77.31 80 GLN A O 1
ATOM 570 N N . THR A 1 81 ? 2.490 -3.721 -9.217 1.00 80.44 81 THR A N 1
ATOM 571 C CA . THR A 1 81 ? 1.295 -3.013 -9.679 1.00 80.44 81 THR A CA 1
ATOM 572 C C . THR A 1 81 ? 0.101 -3.581 -8.932 1.00 80.44 81 THR A C 1
ATOM 574 O O . THR A 1 81 ? -0.292 -4.722 -9.177 1.00 80.44 81 THR A O 1
ATOM 577 N N . ILE A 1 82 ? -0.451 -2.805 -8.006 1.00 80.56 82 ILE A N 1
ATOM 578 C CA . ILE A 1 82 ? -1.649 -3.175 -7.250 1.00 80.56 82 ILE A CA 1
ATOM 579 C C . ILE A 1 82 ? -2.872 -2.965 -8.142 1.00 80.56 82 ILE A C 1
ATOM 581 O O . ILE A 1 82 ? -2.958 -1.952 -8.826 1.00 80.56 82 ILE A O 1
ATOM 585 N N . ILE A 1 83 ? -3.790 -3.930 -8.165 1.00 84.88 83 ILE A N 1
ATOM 586 C CA . ILE A 1 83 ? -5.024 -3.881 -8.969 1.00 84.88 83 ILE A CA 1
ATOM 587 C C . ILE A 1 83 ? -6.281 -3.884 -8.109 1.00 84.88 83 ILE A C 1
ATOM 589 O O . ILE A 1 83 ? -7.326 -3.420 -8.549 1.00 84.88 83 ILE A O 1
ATOM 593 N N . SER A 1 84 ? -6.200 -4.396 -6.883 1.00 85.06 84 SER A N 1
ATOM 594 C CA . SER A 1 84 ? -7.335 -4.400 -5.974 1.00 85.06 84 SER A CA 1
ATOM 595 C C . SER A 1 84 ? -6.870 -4.376 -4.532 1.00 85.06 84 SER A C 1
ATOM 597 O O . SER A 1 84 ? -5.794 -4.886 -4.205 1.00 85.06 84 SER A O 1
ATOM 599 N N . ALA A 1 85 ? -7.687 -3.785 -3.673 1.00 83.88 85 ALA A N 1
ATOM 600 C CA . ALA A 1 85 ? -7.463 -3.796 -2.244 1.00 83.88 85 ALA A CA 1
ATOM 601 C C . ALA A 1 85 ? -8.786 -3.900 -1.485 1.00 83.88 85 ALA A C 1
ATOM 603 O O . ALA A 1 85 ? -9.839 -3.484 -1.974 1.00 83.88 85 ALA A O 1
ATOM 604 N N . ASN A 1 86 ? -8.721 -4.450 -0.282 1.00 85.94 86 ASN A N 1
ATOM 605 C CA . ASN A 1 86 ? -9.832 -4.528 0.651 1.00 85.94 86 ASN A CA 1
ATOM 606 C C . ASN A 1 86 ? -9.313 -4.218 2.049 1.00 85.94 86 ASN A C 1
ATOM 608 O O . ASN A 1 86 ? -8.381 -4.865 2.516 1.00 85.94 86 ASN A O 1
ATOM 612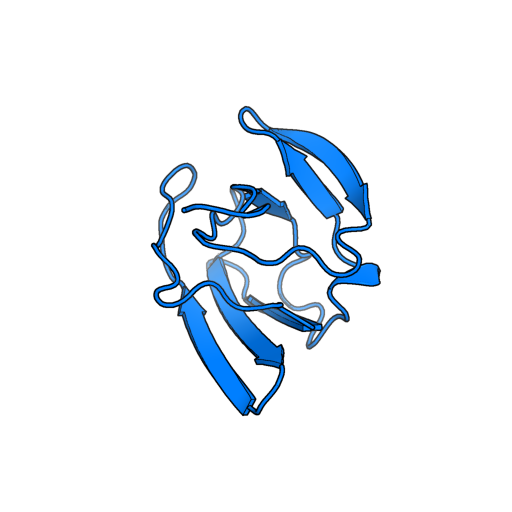 N N . CYS A 1 87 ? -9.931 -3.261 2.728 1.00 82.25 87 CYS A N 1
ATOM 613 C CA . CYS A 1 87 ? -9.537 -2.882 4.076 1.00 82.25 87 CYS A CA 1
ATOM 614 C C . CYS A 1 87 ? -10.658 -3.124 5.074 1.00 82.25 87 CYS A C 1
ATOM 616 O O . CYS A 1 87 ? -11.831 -2.857 4.805 1.00 82.25 87 CYS A O 1
ATOM 618 N N . TYR A 1 88 ? -10.286 -3.573 6.263 1.00 82.19 88 TYR A N 1
ATOM 619 C CA . TYR A 1 88 ? -11.203 -3.814 7.371 1.00 82.19 88 TYR A CA 1
ATOM 620 C C . TYR A 1 88 ? -11.207 -2.606 8.302 1.00 82.19 88 TYR A C 1
ATOM 622 O O . TYR A 1 88 ? -10.213 -1.894 8.395 1.00 82.19 88 TYR A O 1
ATOM 630 N N . SER A 1 89 ? -12.304 -2.331 9.008 1.00 75.62 89 SER A N 1
ATOM 631 C CA . SER A 1 89 ? -12.248 -1.306 10.061 1.00 75.62 89 SER A CA 1
ATOM 632 C C . SER A 1 89 ? -11.409 -1.818 11.227 1.00 75.62 89 SER A C 1
ATOM 634 O O . SER A 1 89 ? -11.585 -2.969 11.634 1.00 75.62 89 SER A O 1
ATOM 636 N N . THR A 1 90 ? -10.578 -0.967 11.831 1.00 67.81 90 THR A N 1
ATOM 637 C CA . THR A 1 90 ? -10.126 -1.212 13.207 1.00 67.81 90 THR A CA 1
ATOM 638 C C . THR A 1 90 ? -11.387 -1.320 14.058 1.00 67.81 90 THR A C 1
ATOM 640 O O . THR A 1 90 ? -12.143 -0.352 14.133 1.00 67.81 90 THR A O 1
ATOM 643 N N . GLY A 1 91 ? -11.690 -2.511 14.578 1.00 56.50 91 GLY A N 1
ATOM 644 C CA . GLY A 1 91 ? -12.903 -2.740 15.359 1.00 56.50 91 GLY A CA 1
ATOM 645 C C . GLY A 1 91 ? -13.082 -1.658 16.427 1.00 56.50 91 GLY A C 1
ATOM 646 O O . GLY A 1 91 ? -12.125 -1.302 17.111 1.00 56.50 91 GLY A O 1
ATOM 647 N N . SER A 1 92 ? -14.299 -1.120 16.496 1.00 41.69 92 SER A N 1
ATOM 648 C CA . SER A 1 92 ? -14.813 -0.292 17.592 1.00 41.69 92 SER A CA 1
ATOM 649 C C . SER A 1 92 ? -14.666 -0.967 18.949 1.00 41.69 92 SER A C 1
ATOM 651 O O . SER A 1 92 ? -14.960 -2.186 18.990 1.00 41.69 92 SER A O 1
#